Protein AF-A0A919T9I0-F1 (afdb_monomer)

Organism: NCBI:txid571911

Foldseek 3Di:
DPCVVVLVVCVVPDDCVLQVVLCVVVVNDSSSSSVVVVVVVVVVVVCPVVVVVVCVVVVVVVLVVQLVVCCVPPVGSPCQCVSVVPDDPVSVVVSVVVVVVVVVVVVVVVVVVVPDPPDDDD

Mean predicted aligned error: 9.65 Å

Structure (mmCIF, N/CA/C/O backbone):
data_AF-A0A919T9I0-F1
#
_entry.id   AF-A0A919T9I0-F1
#
loop_
_atom_site.group_PDB
_atom_site.id
_atom_site.type_symbol
_atom_site.label_atom_id
_atom_site.label_alt_id
_atom_site.label_comp_id
_atom_site.label_asym_id
_atom_site.label_entity_id
_atom_site.label_seq_id
_atom_site.pdbx_PDB_ins_code
_atom_site.Cartn_x
_atom_site.Cartn_y
_atom_site.Cartn_z
_atom_site.occupancy
_atom_site.B_iso_or_equiv
_atom_site.auth_seq_id
_atom_site.auth_comp_id
_atom_site.auth_asym_id
_atom_site.auth_atom_id
_atom_site.pdbx_PDB_model_num
ATOM 1 N N . MET A 1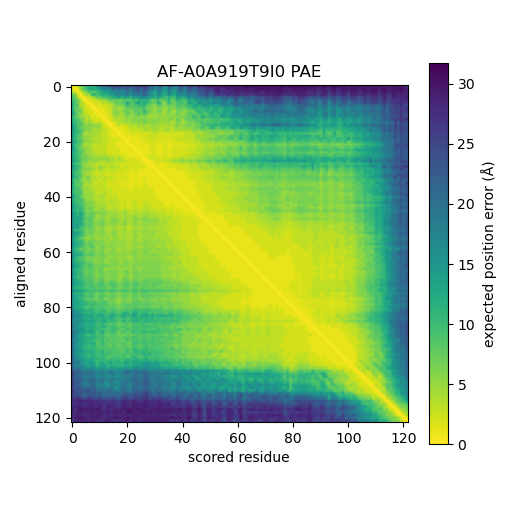 1 ? -24.973 -11.397 24.074 1.00 41.53 1 MET A N 1
ATOM 2 C CA . MET A 1 1 ? -24.396 -10.585 25.172 1.00 41.53 1 MET A CA 1
ATOM 3 C C . MET A 1 1 ? -23.167 -11.272 25.781 1.00 41.53 1 MET A C 1
ATOM 5 O O . MET A 1 1 ? -23.200 -11.690 26.931 1.00 41.53 1 MET A O 1
ATOM 9 N N . SER A 1 2 ? -22.064 -11.390 25.034 1.00 47.34 2 SER A N 1
ATOM 10 C CA . SER A 1 2 ? -20.783 -11.892 25.568 1.00 47.34 2 SER A CA 1
ATOM 11 C C . SER A 1 2 ? -19.622 -11.276 24.775 1.00 47.34 2 SER A C 1
ATOM 13 O O . SER A 1 2 ? -19.060 -11.917 23.899 1.00 47.34 2 SER A O 1
ATOM 15 N N . GLY A 1 3 ? -19.332 -9.993 25.017 1.00 54.00 3 GLY A N 1
ATOM 16 C CA . GLY A 1 3 ? -18.227 -9.255 24.371 1.00 54.00 3 GLY A CA 1
ATOM 17 C C . GLY A 1 3 ? -17.413 -8.361 25.320 1.00 54.00 3 GLY A C 1
ATOM 18 O O . GLY A 1 3 ? -16.356 -7.860 24.946 1.00 54.00 3 GLY A O 1
ATOM 19 N N . LEU A 1 4 ? -17.865 -8.199 26.569 1.00 56.25 4 LEU A N 1
ATOM 20 C CA . LEU A 1 4 ? -17.278 -7.274 27.545 1.00 56.25 4 LEU A CA 1
ATOM 21 C C . LEU A 1 4 ? -15.799 -7.561 27.895 1.00 56.25 4 LEU A C 1
ATOM 23 O O . LEU A 1 4 ? -15.033 -6.602 27.950 1.00 56.25 4 LEU A O 1
ATOM 27 N N . PRO A 1 5 ? -15.337 -8.821 28.069 1.00 62.47 5 PRO A N 1
ATOM 28 C CA . PRO A 1 5 ? -13.935 -9.081 28.419 1.00 62.47 5 PRO A CA 1
ATOM 29 C C . PRO A 1 5 ? -12.960 -8.694 27.299 1.00 62.47 5 PRO A C 1
ATOM 31 O O . PRO A 1 5 ? -11.888 -8.152 27.555 1.00 62.47 5 PRO A O 1
ATOM 34 N N . THR A 1 6 ? -13.342 -8.944 26.044 1.00 68.38 6 THR A N 1
ATOM 35 C CA . THR A 1 6 ? -12.529 -8.602 24.870 1.00 68.38 6 THR A CA 1
ATOM 36 C C . THR A 1 6 ? -12.492 -7.096 24.649 1.00 68.38 6 THR A C 1
ATOM 38 O O . THR A 1 6 ? -11.439 -6.562 24.310 1.00 68.38 6 THR A O 1
ATOM 41 N N . ALA A 1 7 ? -13.607 -6.400 24.884 1.00 67.94 7 ALA A N 1
ATOM 42 C CA . ALA A 1 7 ? -13.673 -4.959 24.689 1.00 67.94 7 ALA A CA 1
ATOM 43 C C . ALA A 1 7 ? -12.781 -4.186 25.675 1.00 67.94 7 ALA A C 1
ATOM 45 O O . ALA A 1 7 ? -12.028 -3.303 25.267 1.00 67.94 7 ALA A O 1
ATOM 46 N N . VAL A 1 8 ? -12.804 -4.575 26.955 1.00 72.06 8 VAL A N 1
ATOM 47 C CA . VAL A 1 8 ? -11.930 -3.999 27.990 1.00 72.06 8 VAL A CA 1
ATOM 48 C C . VAL A 1 8 ? -10.455 -4.248 27.662 1.00 72.06 8 VAL A C 1
ATOM 50 O O . VAL A 1 8 ? -9.654 -3.318 27.711 1.00 72.06 8 VAL A O 1
ATOM 53 N N . LEU A 1 9 ? -10.107 -5.469 27.238 1.00 79.12 9 LEU A N 1
ATOM 54 C CA . LEU A 1 9 ? -8.739 -5.814 26.849 1.00 79.12 9 LEU A CA 1
ATOM 55 C C . LEU A 1 9 ? -8.251 -5.007 25.636 1.00 79.12 9 LEU A C 1
ATOM 57 O O . LEU A 1 9 ? -7.108 -4.552 25.620 1.00 79.12 9 LEU A O 1
ATOM 61 N N . LEU A 1 10 ? -9.093 -4.839 24.611 1.00 77.06 10 LEU A N 1
ATOM 62 C CA . LEU A 1 10 ? -8.747 -4.048 23.429 1.00 77.06 10 LEU A CA 1
ATOM 63 C C . LEU A 1 10 ? -8.439 -2.605 23.812 1.00 77.06 10 LEU A C 1
ATOM 65 O O . LEU A 1 10 ? -7.474 -2.035 23.326 1.00 77.06 10 LEU A O 1
ATOM 69 N N . GLU A 1 11 ? -9.199 -2.024 24.724 1.00 78.50 11 GLU A N 1
ATOM 70 C CA . GLU A 1 11 ? -8.954 -0.656 25.156 1.00 78.50 11 GLU A CA 1
ATOM 71 C C . GLU A 1 11 ? -7.691 -0.474 25.992 1.00 78.50 11 GLU A C 1
ATOM 73 O O . GLU A 1 11 ? -7.010 0.535 25.850 1.00 78.50 11 GLU A O 1
ATOM 78 N N . GLU A 1 12 ? -7.358 -1.445 26.840 1.00 82.62 12 GLU A N 1
ATOM 79 C CA . GLU A 1 12 ? -6.117 -1.421 27.621 1.00 82.62 12 GLU A CA 1
ATOM 80 C C . GLU A 1 12 ? -4.868 -1.609 26.751 1.00 82.62 12 GLU A C 1
ATOM 82 O O . GLU A 1 12 ? -3.768 -1.211 27.139 1.00 82.62 12 GLU A O 1
ATOM 87 N N . ARG A 1 13 ? -5.009 -2.262 25.591 1.00 85.44 13 ARG A N 1
ATOM 88 C CA . ARG A 1 13 ? -3.884 -2.623 24.713 1.00 85.44 13 ARG A CA 1
ATOM 89 C C . ARG A 1 13 ? -3.763 -1.751 23.471 1.00 85.44 13 ARG A C 1
ATOM 91 O O . ARG A 1 13 ? -2.684 -1.704 22.881 1.00 85.44 13 ARG A O 1
ATOM 98 N N . LEU A 1 14 ? -4.831 -1.075 23.060 1.00 83.81 14 LEU A N 1
ATOM 99 C CA . LEU A 1 14 ? -4.801 -0.108 21.971 1.00 83.81 14 LEU A CA 1
ATOM 100 C C . LEU A 1 14 ? -4.361 1.257 22.491 1.00 83.81 14 LEU A C 1
ATOM 102 O O . LEU A 1 14 ? -4.712 1.672 23.592 1.00 83.81 14 LEU A O 1
ATOM 106 N N . SER A 1 15 ? -3.597 1.977 21.672 1.00 84.69 15 SER A N 1
ATOM 107 C CA . SER A 1 15 ? -3.170 3.320 22.045 1.00 84.69 15 SER A CA 1
ATOM 108 C C . SER A 1 15 ? -4.377 4.275 22.113 1.00 84.69 15 SER A C 1
ATOM 110 O O . SER A 1 15 ? -5.318 4.131 21.317 1.00 84.69 15 SER A O 1
ATOM 112 N N . PRO A 1 16 ? -4.374 5.273 23.016 1.00 81.88 16 PRO A N 1
ATOM 113 C CA . PRO A 1 16 ? -5.446 6.264 23.102 1.00 81.88 16 PRO A CA 1
ATOM 114 C C . PRO A 1 16 ? -5.707 6.973 21.768 1.00 81.88 16 PRO A C 1
ATOM 116 O O . PRO A 1 16 ? -6.857 7.220 21.403 1.00 81.88 16 PRO A O 1
ATOM 119 N N . GLU A 1 17 ? -4.652 7.231 20.992 1.00 88.06 17 GLU A N 1
ATOM 120 C CA . GLU A 1 17 ? -4.728 7.885 19.684 1.00 88.06 17 GLU A CA 1
ATOM 121 C C . GLU A 1 17 ? -5.533 7.034 18.700 1.00 88.06 17 GLU A C 1
ATOM 123 O O . GLU A 1 17 ? -6.333 7.572 17.934 1.00 88.06 17 GLU A O 1
ATOM 128 N N . ARG A 1 18 ? -5.391 5.701 18.766 1.00 89.38 18 ARG A N 1
ATOM 129 C CA . ARG A 1 18 ? -6.124 4.767 17.904 1.00 89.38 18 ARG A CA 1
ATOM 130 C C . ARG A 1 18 ? -7.629 4.811 18.160 1.00 89.38 18 ARG A C 1
ATOM 132 O O . ARG A 1 18 ? -8.392 4.690 17.206 1.00 89.38 18 ARG A O 1
ATOM 139 N N . LEU A 1 19 ? -8.046 4.973 19.417 1.00 90.00 19 LEU A N 1
ATOM 140 C CA . LEU A 1 19 ? -9.460 4.992 19.812 1.00 90.00 19 LEU A CA 1
ATOM 141 C C . LEU A 1 19 ? -10.080 6.391 19.823 1.00 90.00 19 LEU A C 1
ATOM 143 O O . LEU A 1 19 ? -11.304 6.500 19.843 1.00 90.00 19 LEU A O 1
ATOM 147 N N . SER A 1 20 ? -9.272 7.453 19.782 1.00 90.94 20 SER A N 1
ATOM 148 C CA . SER A 1 20 ? -9.740 8.841 19.889 1.00 90.94 20 SER A CA 1
ATOM 149 C C . SER A 1 20 ? -10.839 9.192 18.874 1.00 90.94 20 SER A C 1
ATOM 151 O O . SER A 1 20 ? -11.893 9.694 19.263 1.00 90.94 20 SER A O 1
ATOM 153 N N . GLY A 1 21 ? -10.647 8.839 17.598 1.00 93.69 21 GLY A N 1
ATOM 154 C CA . GLY A 1 21 ? -11.637 9.066 16.541 1.00 93.69 21 GLY A CA 1
ATOM 155 C C . GLY A 1 21 ? -12.935 8.281 16.747 1.00 93.69 21 GLY A C 1
ATOM 156 O O . GLY A 1 21 ? -14.019 8.821 16.547 1.00 93.69 21 GLY A O 1
ATOM 157 N N . TYR A 1 22 ? -12.839 7.034 17.218 1.00 93.94 22 TYR A N 1
ATOM 158 C CA . TYR A 1 22 ? -14.011 6.198 17.492 1.00 93.94 22 TYR A CA 1
ATOM 159 C C . TYR A 1 22 ? -14.799 6.700 18.703 1.00 93.94 22 TYR A C 1
ATOM 161 O O . TYR A 1 22 ? -16.021 6.761 18.641 1.00 93.94 22 TYR A O 1
ATOM 169 N N . ARG A 1 23 ? -14.117 7.134 19.774 1.00 92.94 23 ARG A N 1
ATOM 170 C CA . ARG A 1 23 ? -14.757 7.752 20.948 1.00 92.94 23 ARG A CA 1
ATOM 171 C C . ARG A 1 23 ? -15.496 9.030 20.588 1.00 92.94 23 ARG A C 1
ATOM 173 O O . ARG A 1 23 ? -16.626 9.212 21.026 1.00 92.94 23 ARG A O 1
ATOM 180 N N . ALA A 1 24 ? -14.876 9.902 19.794 1.00 95.38 24 ALA A N 1
ATOM 181 C CA . ALA A 1 24 ? -15.515 11.134 19.346 1.00 95.38 24 ALA A CA 1
ATOM 182 C C . ALA A 1 24 ? -16.784 10.845 18.525 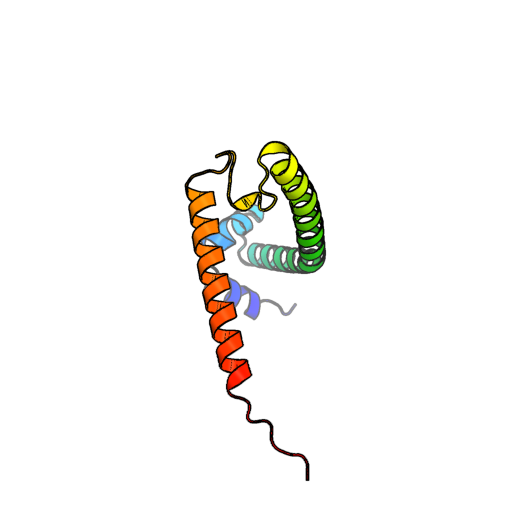1.00 95.38 24 ALA A C 1
ATOM 184 O O . ALA A 1 24 ? -17.805 11.496 18.733 1.00 95.38 24 ALA A O 1
ATOM 185 N N . ALA A 1 25 ? -16.746 9.828 17.657 1.00 95.44 25 ALA A N 1
ATOM 186 C CA . ALA A 1 25 ? -17.872 9.445 16.805 1.00 95.44 25 ALA A CA 1
ATOM 187 C C . ALA A 1 25 ? -19.102 8.926 17.575 1.00 95.44 25 ALA A C 1
ATOM 189 O O . ALA A 1 25 ? -20.216 9.029 17.070 1.00 95.44 25 ALA A O 1
ATOM 190 N N . VAL A 1 26 ? -18.917 8.391 18.786 1.00 95.81 26 VAL A N 1
ATOM 191 C CA . VAL A 1 26 ? -19.997 7.817 19.617 1.00 95.81 26 VAL A CA 1
ATOM 192 C C . VAL A 1 26 ? -20.287 8.631 20.885 1.00 95.81 26 VAL A C 1
ATOM 194 O O . VAL A 1 26 ? -20.916 8.134 21.814 1.00 95.81 26 VAL A O 1
ATOM 197 N N . GLY A 1 27 ? -19.813 9.878 20.963 1.00 92.88 27 GLY A N 1
ATOM 198 C CA . GLY A 1 27 ? -20.090 10.760 22.104 1.00 92.88 27 GLY A CA 1
ATOM 199 C C . GLY A 1 27 ? -19.373 10.368 23.402 1.00 92.88 27 GLY A C 1
ATOM 200 O O . GLY A 1 27 ? -19.859 10.658 24.490 1.00 92.88 27 GLY A O 1
ATOM 201 N N . GLY A 1 28 ? -18.218 9.708 23.302 1.00 89.19 28 GLY A N 1
ATOM 202 C CA . GLY A 1 28 ? -17.388 9.328 24.447 1.00 89.19 28 GLY A CA 1
ATOM 203 C C . GLY A 1 28 ? -17.751 7.990 25.090 1.00 89.19 28 GLY A C 1
ATOM 204 O O . GLY A 1 28 ? -17.029 7.557 25.991 1.00 89.19 28 GLY A O 1
ATOM 205 N N . ASP A 1 29 ? -18.799 7.306 24.615 1.00 90.19 29 ASP A N 1
ATOM 206 C CA . ASP A 1 29 ? -19.139 5.963 25.087 1.00 90.19 29 ASP A CA 1
ATOM 207 C C . ASP A 1 29 ? -18.001 4.980 24.772 1.00 90.19 29 ASP A C 1
ATOM 209 O O . ASP A 1 29 ? -17.644 4.704 23.624 1.00 90.19 29 ASP A O 1
ATOM 213 N N . ARG A 1 30 ? -17.418 4.458 25.849 1.00 86.56 30 ARG A N 1
ATOM 214 C CA . ARG A 1 30 ? -16.286 3.539 25.838 1.00 86.56 30 ARG A CA 1
ATOM 215 C C . ARG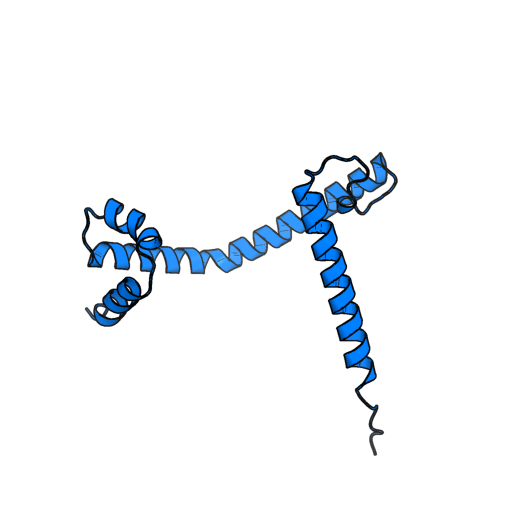 A 1 30 ? -16.606 2.234 25.102 1.00 86.56 30 ARG A C 1
ATOM 217 O O . ARG A 1 30 ? -15.813 1.788 24.276 1.00 86.56 30 ARG A O 1
ATOM 224 N N . THR A 1 31 ? -17.760 1.638 25.384 1.00 86.75 31 THR A N 1
ATOM 225 C CA . THR A 1 31 ? -18.155 0.339 24.824 1.00 86.75 31 THR A CA 1
ATOM 226 C C . THR A 1 31 ? -18.510 0.492 23.353 1.00 86.75 31 THR A C 1
ATOM 228 O O . THR A 1 31 ? -17.989 -0.247 22.518 1.00 86.75 31 THR A O 1
ATOM 231 N N . ALA A 1 32 ? -19.305 1.512 23.020 1.00 90.19 32 ALA A N 1
ATOM 232 C CA . ALA A 1 32 ? -19.695 1.781 21.639 1.00 90.19 32 ALA A CA 1
ATOM 233 C C . ALA A 1 32 ? -18.481 2.097 20.745 1.00 90.19 32 ALA A C 1
ATOM 235 O O . ALA A 1 32 ? -18.440 1.695 19.583 1.00 90.19 32 ALA A O 1
ATOM 236 N N . ALA A 1 33 ? -17.451 2.763 21.283 1.00 91.19 33 ALA A N 1
ATOM 237 C CA . ALA A 1 33 ? -16.231 3.067 20.534 1.00 91.19 33 ALA A CA 1
ATOM 238 C C . ALA A 1 33 ? -15.451 1.796 20.169 1.00 91.19 33 ALA A C 1
ATOM 240 O O . ALA A 1 33 ? -14.916 1.690 19.064 1.00 91.19 33 ALA A O 1
ATOM 241 N N . ILE A 1 34 ? -15.397 0.826 21.085 1.00 90.25 34 ILE A N 1
ATOM 242 C CA . ILE A 1 34 ? -14.739 -0.460 20.844 1.00 90.25 34 ILE A CA 1
ATOM 243 C C . ILE A 1 34 ? -15.536 -1.310 19.854 1.00 90.25 34 ILE A C 1
ATOM 245 O O . ILE A 1 34 ? -14.943 -1.914 18.962 1.00 90.25 34 ILE A O 1
ATOM 249 N N . GLU A 1 35 ? -16.864 -1.333 19.964 1.00 90.56 35 GLU A N 1
ATOM 250 C CA . GLU A 1 35 ? -17.723 -2.032 19.003 1.00 90.56 35 GLU A CA 1
ATOM 251 C C . GLU A 1 35 ? -17.574 -1.452 17.592 1.00 90.56 35 GLU A C 1
ATOM 253 O O . GLU A 1 35 ? -17.420 -2.201 16.625 1.00 90.56 35 GLU A O 1
ATOM 258 N N . LEU A 1 36 ? -17.526 -0.122 17.470 1.00 93.19 36 LEU A N 1
ATOM 259 C CA . LEU A 1 36 ? -17.290 0.554 16.196 1.00 93.19 36 LEU A CA 1
ATOM 260 C C . LEU A 1 36 ? -15.894 0.245 15.632 1.00 93.19 36 LEU A C 1
ATOM 262 O O . LEU A 1 36 ? -15.747 0.018 14.428 1.00 93.19 36 LEU A O 1
ATOM 266 N N . TYR A 1 37 ? -14.875 0.198 16.493 1.00 92.31 37 TYR A N 1
ATOM 267 C CA . TYR A 1 37 ? -13.526 -0.208 16.107 1.00 92.31 37 TYR A CA 1
ATOM 268 C C . TYR A 1 37 ? -13.483 -1.659 15.597 1.00 92.31 37 TYR A C 1
ATOM 270 O O . TYR A 1 37 ? -12.922 -1.906 14.527 1.00 92.31 37 TYR A O 1
ATOM 278 N N . ASP A 1 38 ? -14.083 -2.611 16.322 1.00 90.19 38 ASP A N 1
ATOM 279 C CA . ASP A 1 38 ? -14.122 -4.027 15.926 1.00 90.19 38 ASP A CA 1
ATOM 280 C C . ASP A 1 38 ? -14.875 -4.208 14.604 1.00 90.19 38 ASP A C 1
ATOM 282 O O . ASP A 1 38 ? -14.405 -4.898 13.696 1.00 90.19 38 ASP A O 1
ATOM 286 N N . TRP A 1 39 ? -16.005 -3.516 14.445 1.00 93.81 39 TRP A N 1
ATOM 287 C CA . TRP A 1 39 ? -16.753 -3.511 13.194 1.00 93.81 39 TRP A CA 1
ATOM 288 C C . TRP A 1 39 ? -15.905 -2.996 12.023 1.00 93.81 39 TRP A C 1
ATOM 290 O O . TRP A 1 39 ? -15.818 -3.660 10.986 1.00 93.81 39 TRP A O 1
ATOM 300 N N . ASN A 1 40 ? -15.203 -1.870 12.200 1.00 94.00 40 ASN A N 1
ATOM 301 C CA . ASN A 1 40 ? -14.310 -1.335 11.174 1.00 94.00 40 ASN A CA 1
ATOM 302 C C . ASN A 1 40 ? -13.156 -2.300 10.846 1.00 94.00 40 ASN A C 1
ATOM 304 O O . ASN A 1 40 ? -12.791 -2.460 9.678 1.00 94.00 40 ASN A O 1
ATOM 308 N N . ALA A 1 41 ? -12.594 -2.977 11.851 1.00 91.38 41 ALA A N 1
ATOM 309 C CA . ALA A 1 41 ? -11.537 -3.964 11.652 1.00 91.38 41 ALA A CA 1
ATOM 310 C C . ALA A 1 41 ? -12.028 -5.170 10.831 1.00 91.38 41 ALA A C 1
ATOM 312 O O . ALA A 1 41 ? -11.353 -5.582 9.886 1.00 91.38 41 ALA A O 1
ATOM 313 N N . ARG A 1 42 ? -13.223 -5.698 11.123 1.00 93.12 42 ARG A N 1
ATOM 314 C CA . ARG A 1 42 ? -13.841 -6.801 10.359 1.00 93.12 42 ARG A CA 1
ATOM 315 C C . ARG A 1 42 ? -14.152 -6.405 8.919 1.00 93.12 42 ARG A C 1
ATOM 317 O O . ARG A 1 42 ? -13.888 -7.174 7.990 1.00 93.12 42 ARG A O 1
ATOM 324 N N . LEU A 1 43 ? -14.673 -5.196 8.723 1.00 94.06 43 LEU A N 1
ATOM 325 C CA . LEU A 1 43 ? -14.918 -4.654 7.391 1.00 94.06 43 LEU A CA 1
ATOM 326 C C . LEU A 1 43 ? -13.606 -4.535 6.603 1.00 94.06 43 LEU A C 1
ATOM 328 O O . LEU A 1 43 ? -13.506 -5.028 5.481 1.00 94.06 43 LEU A O 1
ATOM 332 N N . SER A 1 44 ? -12.569 -3.969 7.224 1.00 94.38 44 SER A N 1
ATOM 333 C CA . SER A 1 44 ? -11.234 -3.836 6.627 1.00 94.38 44 SER A CA 1
ATOM 334 C C . SER A 1 44 ? -10.627 -5.194 6.262 1.00 94.38 44 SER A C 1
ATOM 336 O O . SER A 1 44 ? -10.074 -5.353 5.174 1.00 94.38 44 SER A O 1
ATOM 338 N N . ALA A 1 45 ? -10.776 -6.198 7.132 1.00 95.25 45 ALA A N 1
ATOM 339 C CA . ALA A 1 45 ? -10.309 -7.558 6.872 1.00 95.25 45 ALA A CA 1
ATOM 340 C C . ALA A 1 45 ? -10.990 -8.178 5.642 1.00 95.25 45 ALA A C 1
ATOM 342 O O . ALA A 1 45 ? -10.335 -8.857 4.852 1.00 95.25 45 ALA A O 1
ATOM 343 N N . THR A 1 46 ? -12.278 -7.891 5.437 1.00 95.88 46 THR A N 1
ATOM 344 C CA . THR A 1 46 ? -13.034 -8.367 4.267 1.00 95.88 46 THR A CA 1
ATOM 345 C C . THR A 1 46 ? -12.476 -7.790 2.963 1.00 95.88 46 THR A C 1
ATOM 347 O O . THR A 1 46 ? -12.370 -8.496 1.962 1.00 95.88 46 THR A O 1
ATOM 350 N N . PHE A 1 47 ? -12.046 -6.525 2.972 1.00 95.94 47 PHE A N 1
ATOM 351 C CA . PHE A 1 47 ? -11.453 -5.880 1.797 1.00 95.94 47 PHE A CA 1
ATOM 352 C C . PHE A 1 47 ? -9.996 -6.261 1.532 1.00 95.94 47 PHE A C 1
ATOM 354 O O . PHE A 1 47 ? -9.502 -6.002 0.434 1.00 95.94 47 PHE A O 1
ATOM 361 N N . TRP A 1 48 ? -9.301 -6.884 2.487 1.00 94.94 48 TRP A N 1
ATOM 362 C CA . TRP A 1 48 ? -7.858 -7.112 2.396 1.00 94.94 48 TRP A CA 1
ATOM 363 C C . TRP A 1 48 ? -7.449 -7.905 1.148 1.00 94.94 48 TRP A C 1
ATOM 365 O O . TRP A 1 48 ? -6.516 -7.522 0.443 1.00 94.94 48 TRP A O 1
ATOM 375 N N . SER A 1 49 ? -8.183 -8.974 0.822 1.00 95.56 49 SER A N 1
ATOM 376 C CA . SER A 1 49 ? -7.909 -9.775 -0.380 1.00 95.56 49 SER A CA 1
ATOM 377 C C . SER A 1 49 ? -8.153 -8.982 -1.666 1.00 95.56 49 SER A C 1
ATOM 379 O O . SER A 1 49 ? -7.310 -8.991 -2.563 1.00 95.56 49 SER A O 1
ATOM 381 N N . THR A 1 50 ? -9.268 -8.254 -1.745 1.00 97.06 50 THR A N 1
ATOM 382 C CA . THR A 1 50 ? -9.602 -7.431 -2.914 1.00 97.06 50 THR A CA 1
ATOM 383 C C . THR A 1 50 ? -8.558 -6.343 -3.140 1.00 97.06 50 THR A C 1
ATOM 385 O O . THR A 1 50 ? -8.083 -6.179 -4.262 1.00 97.06 50 THR A O 1
ATOM 388 N N . LEU A 1 51 ? -8.145 -5.642 -2.080 1.00 96.81 51 LEU A N 1
ATOM 389 C CA . LEU A 1 51 ? -7.087 -4.635 -2.151 1.00 96.81 51 LEU A CA 1
ATOM 390 C C . LEU A 1 51 ? -5.756 -5.243 -2.599 1.00 96.81 51 LEU A C 1
ATOM 392 O O . LEU A 1 51 ? -5.101 -4.665 -3.461 1.00 96.81 51 LEU A O 1
ATOM 396 N N . GLY A 1 52 ? -5.399 -6.431 -2.103 1.00 96.81 52 GLY A N 1
ATOM 397 C CA . GLY A 1 52 ? -4.202 -7.146 -2.552 1.00 96.81 52 GLY A CA 1
ATOM 398 C C . GLY A 1 52 ? -4.229 -7.478 -4.049 1.00 96.81 52 GLY A C 1
ATOM 399 O O . GLY A 1 52 ? -3.233 -7.294 -4.748 1.00 96.81 52 GLY A O 1
ATOM 400 N N . HIS A 1 53 ? -5.377 -7.907 -4.584 1.00 97.75 53 HIS A N 1
ATOM 401 C CA . HIS A 1 53 ? -5.519 -8.132 -6.025 1.00 97.75 53 HIS A CA 1
ATOM 402 C C . HIS A 1 53 ? -5.397 -6.831 -6.825 1.00 97.75 53 HIS A C 1
ATOM 404 O O . HIS A 1 53 ? -4.667 -6.788 -7.817 1.00 97.75 53 HIS A O 1
ATOM 410 N N . VAL A 1 54 ? -6.073 -5.765 -6.388 1.00 98.31 54 VAL A N 1
ATOM 411 C CA . VAL A 1 54 ? -6.012 -4.450 -7.045 1.00 98.31 54 VAL A CA 1
ATOM 412 C C . VAL A 1 54 ? -4.584 -3.908 -7.048 1.00 98.31 54 VAL A C 1
ATOM 414 O O . VAL A 1 54 ? -4.121 -3.445 -8.088 1.00 98.31 54 VAL A O 1
ATOM 417 N N . GLU A 1 55 ? -3.860 -4.022 -5.933 1.00 98.00 55 GLU A N 1
ATOM 418 C CA . GLU A 1 55 ? -2.455 -3.621 -5.833 1.00 98.00 55 GLU A CA 1
ATOM 419 C C . GLU A 1 55 ? -1.604 -4.319 -6.901 1.00 98.00 55 GLU A C 1
ATOM 421 O O . GLU A 1 55 ? -0.905 -3.653 -7.665 1.00 98.00 55 GLU A O 1
ATOM 426 N N . ILE A 1 56 ? -1.688 -5.652 -6.996 1.00 97.94 56 ILE A N 1
ATOM 427 C CA . ILE A 1 56 ? -0.909 -6.439 -7.962 1.00 97.94 56 ILE A CA 1
ATOM 428 C C . ILE A 1 56 ? -1.251 -6.028 -9.397 1.00 97.94 56 ILE A C 1
ATOM 430 O O . ILE A 1 56 ? -0.348 -5.828 -10.213 1.00 97.94 56 ILE A O 1
ATOM 434 N N . LEU A 1 57 ? -2.541 -5.879 -9.709 1.00 98.31 57 LEU A N 1
ATOM 435 C CA . LEU A 1 57 ? -3.006 -5.504 -11.044 1.00 98.31 57 LEU A CA 1
ATOM 436 C C . LEU A 1 57 ? -2.502 -4.115 -11.445 1.00 98.31 57 LEU A C 1
ATOM 438 O O . LEU A 1 57 ? -1.880 -3.968 -12.500 1.00 98.31 57 LEU A O 1
ATOM 442 N N . VAL A 1 58 ? -2.719 -3.111 -10.592 1.00 98.50 58 VAL A N 1
ATOM 443 C CA . VAL A 1 58 ? -2.307 -1.727 -10.854 1.00 98.50 58 VAL A CA 1
ATOM 444 C C . VAL A 1 58 ? -0.789 -1.631 -10.944 1.00 98.50 58 VAL A C 1
ATOM 446 O O . VAL A 1 58 ? -0.270 -1.051 -11.898 1.00 98.50 58 VAL A O 1
ATOM 449 N N . ARG A 1 59 ? -0.057 -2.258 -10.017 1.00 97.06 59 ARG A N 1
ATOM 450 C CA . ARG A 1 59 ? 1.409 -2.280 -10.031 1.00 97.06 59 ARG A CA 1
ATOM 451 C C . ARG A 1 59 ? 1.953 -2.899 -11.315 1.00 97.06 59 ARG A C 1
ATOM 453 O O . ARG A 1 59 ? 2.886 -2.350 -11.900 1.00 97.06 59 ARG A O 1
ATOM 460 N N . ASN A 1 60 ? 1.390 -4.021 -11.762 1.00 98.19 60 ASN A N 1
ATOM 461 C CA . ASN A 1 60 ? 1.834 -4.691 -12.984 1.00 98.19 60 ASN A CA 1
ATOM 462 C C . ASN A 1 60 ? 1.524 -3.854 -14.230 1.00 98.19 60 ASN A C 1
ATOM 464 O O . ASN A 1 60 ? 2.398 -3.693 -15.083 1.00 98.19 60 ASN A O 1
ATOM 468 N N . ALA A 1 61 ? 0.327 -3.269 -14.309 1.00 98.50 61 ALA A N 1
ATOM 469 C CA . ALA A 1 61 ? -0.052 -2.383 -15.406 1.00 98.50 61 ALA A CA 1
ATOM 470 C C . ALA A 1 61 ? 0.861 -1.146 -15.473 1.00 98.50 61 ALA A C 1
ATOM 472 O O . ALA A 1 61 ? 1.395 -0.823 -16.536 1.00 98.50 61 ALA A O 1
ATOM 473 N N . MET A 1 62 ? 1.114 -0.496 -14.332 1.00 98.00 62 MET A N 1
ATOM 474 C CA . MET A 1 62 ? 2.052 0.626 -14.237 1.00 98.00 62 MET A CA 1
ATOM 475 C C . MET A 1 62 ? 3.465 0.211 -14.647 1.00 98.00 62 MET A C 1
ATOM 477 O O . MET A 1 62 ? 4.090 0.897 -15.452 1.00 98.00 62 MET A O 1
ATOM 481 N N . HIS A 1 63 ? 3.962 -0.928 -14.151 1.00 97.56 63 HIS A N 1
ATOM 482 C CA . HIS A 1 63 ? 5.294 -1.421 -14.493 1.00 97.56 63 HIS A CA 1
ATOM 483 C C . HIS A 1 63 ? 5.463 -1.616 -16.003 1.00 97.56 63 HIS A C 1
ATOM 485 O O . HIS A 1 63 ? 6.453 -1.148 -16.559 1.00 97.56 63 HIS A O 1
ATOM 491 N N . GLN A 1 64 ? 4.494 -2.247 -16.673 1.00 98.38 64 GLN A N 1
ATOM 492 C CA . GLN A 1 64 ? 4.532 -2.464 -18.123 1.00 98.38 64 GLN A CA 1
ATOM 493 C C . GLN A 1 64 ? 4.577 -1.145 -18.903 1.00 98.38 64 GLN A C 1
ATOM 495 O O . GLN A 1 64 ? 5.398 -0.981 -19.811 1.00 98.38 64 GLN A O 1
ATOM 500 N N . ARG A 1 65 ? 3.714 -0.188 -18.537 1.00 98.44 65 ARG A N 1
ATOM 501 C CA . ARG A 1 65 ? 3.637 1.116 -19.211 1.00 98.44 65 ARG A CA 1
ATOM 502 C C . ARG A 1 65 ? 4.905 1.937 -18.999 1.00 98.44 65 ARG A C 1
ATOM 504 O O . ARG A 1 65 ? 5.466 2.434 -19.971 1.00 98.44 65 ARG A O 1
ATOM 511 N N . LEU A 1 66 ? 5.396 2.014 -17.764 1.00 97.56 66 LEU A N 1
ATOM 512 C CA . LEU A 1 66 ? 6.607 2.764 -17.430 1.00 97.56 66 LEU A CA 1
ATOM 513 C C . LEU A 1 66 ? 7.869 2.131 -18.019 1.00 97.56 66 LEU A C 1
ATOM 515 O O . LEU A 1 66 ? 8.743 2.859 -18.475 1.00 97.56 66 LEU A O 1
ATOM 519 N N . ALA A 1 67 ? 7.971 0.800 -18.055 1.00 98.06 67 ALA A N 1
ATOM 520 C CA . ALA A 1 67 ? 9.114 0.126 -18.670 1.00 98.06 67 ALA A CA 1
ATOM 521 C C . ALA A 1 67 ? 9.177 0.378 -20.181 1.00 98.06 67 ALA A C 1
ATOM 523 O O . ALA A 1 67 ? 10.247 0.661 -20.715 1.00 98.06 67 ALA A O 1
ATOM 524 N N . THR A 1 68 ? 8.021 0.333 -20.850 1.00 98.44 68 THR A N 1
ATOM 525 C CA . THR A 1 68 ? 7.913 0.648 -22.281 1.00 98.44 68 THR A CA 1
ATOM 526 C C . THR A 1 68 ? 8.307 2.097 -22.546 1.00 98.44 68 THR A C 1
ATOM 528 O O . THR A 1 68 ? 9.189 2.349 -23.361 1.00 98.44 68 THR A O 1
ATOM 531 N N . TRP A 1 69 ? 7.703 3.038 -21.815 1.00 97.88 69 TRP A N 1
ATOM 532 C CA . TRP A 1 69 ? 8.009 4.462 -21.931 1.00 97.88 69 TRP A CA 1
ATOM 533 C C . TRP A 1 69 ? 9.493 4.748 -21.678 1.00 97.88 69 TRP A C 1
ATOM 535 O O . TRP A 1 69 ? 10.159 5.320 -22.531 1.00 97.88 69 TRP A O 1
ATOM 545 N N . SER A 1 70 ? 10.049 4.278 -20.560 1.00 98.12 70 SER A N 1
ATOM 546 C CA . SER A 1 70 ? 11.448 4.531 -20.202 1.00 98.12 70 SER A CA 1
ATOM 547 C C . SER A 1 70 ? 12.425 3.907 -21.202 1.00 98.12 70 SER A C 1
ATOM 549 O O . SER A 1 70 ? 13.431 4.521 -21.557 1.00 98.12 70 SER A O 1
ATOM 551 N N . GLY A 1 71 ? 12.113 2.710 -21.709 1.00 98.12 71 GLY A N 1
ATOM 552 C CA . GLY A 1 71 ? 12.891 2.070 -22.767 1.00 98.12 71 GLY A CA 1
ATOM 553 C C . GLY A 1 71 ? 12.879 2.873 -24.070 1.00 98.12 71 GLY A C 1
ATOM 554 O O . GLY A 1 71 ? 13.926 3.040 -24.685 1.00 98.12 71 GLY A O 1
ATOM 555 N N . GLN A 1 72 ? 11.724 3.414 -24.463 1.00 98.19 72 GLN A N 1
ATOM 556 C CA . GLN A 1 72 ? 11.581 4.229 -25.674 1.00 98.19 72 GLN A CA 1
ATOM 557 C C . GLN A 1 72 ? 12.210 5.621 -25.535 1.00 98.19 72 GLN A C 1
ATOM 559 O O . GLN A 1 72 ? 12.814 6.113 -26.481 1.00 98.19 72 GLN A O 1
ATOM 564 N N . THR A 1 73 ? 12.073 6.260 -24.373 1.00 97.81 73 THR A N 1
ATOM 565 C CA . THR A 1 73 ? 12.527 7.639 -24.148 1.00 97.81 73 THR A CA 1
ATOM 566 C C . THR A 1 73 ? 14.008 7.721 -23.779 1.00 97.81 73 THR A C 1
ATOM 568 O O . THR A 1 73 ? 14.682 8.655 -24.201 1.00 97.81 73 THR A O 1
ATOM 57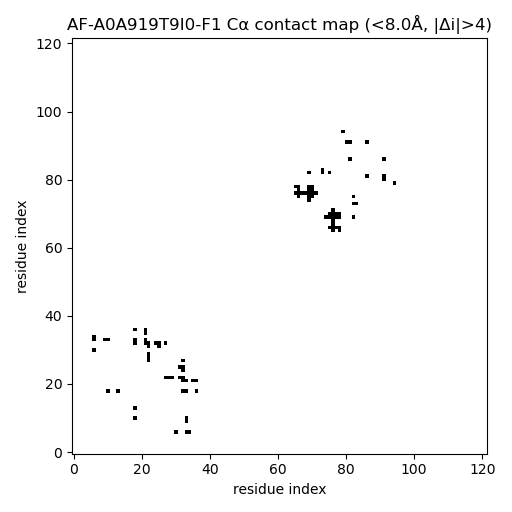1 N N . TYR A 1 74 ? 14.528 6.756 -23.015 1.00 97.44 74 TYR A N 1
ATOM 572 C CA . TYR A 1 74 ? 15.880 6.826 -22.443 1.00 97.44 74 TYR A CA 1
ATOM 573 C C . TYR A 1 74 ? 16.769 5.619 -22.769 1.00 97.44 74 TYR A C 1
ATOM 575 O O . TYR A 1 74 ? 17.909 5.569 -22.313 1.00 97.44 74 TYR A O 1
ATOM 583 N N . GLY A 1 75 ? 16.273 4.615 -23.501 1.00 97.44 75 GLY A N 1
ATOM 584 C CA . GLY A 1 75 ? 17.031 3.387 -23.781 1.00 97.44 75 GLY A CA 1
ATOM 585 C C . GLY A 1 75 ? 17.244 2.482 -22.559 1.00 97.44 75 GLY A C 1
ATOM 586 O O . GLY A 1 75 ? 17.991 1.510 -22.631 1.00 97.44 75 GLY A O 1
ATOM 587 N N . GLU A 1 76 ? 16.583 2.771 -21.435 1.00 97.06 76 GLU A N 1
ATOM 588 C CA . GLU A 1 76 ? 16.680 2.010 -20.189 1.00 97.06 76 GLU A CA 1
ATOM 589 C C . GLU A 1 76 ? 15.271 1.588 -19.741 1.00 97.06 76 GLU A C 1
ATOM 591 O O . GLU A 1 76 ? 14.520 2.414 -19.219 1.00 97.06 76 GLU A O 1
ATOM 596 N N . PRO A 1 77 ? 14.868 0.317 -19.919 1.00 96.50 77 PRO A N 1
ATOM 597 C CA . PRO A 1 77 ? 13.527 -0.144 -19.552 1.00 96.50 77 PRO A CA 1
ATOM 598 C C . PRO A 1 77 ? 13.318 -0.257 -18.036 1.00 96.50 77 PRO A C 1
ATOM 600 O O . PRO A 1 77 ? 12.180 -0.325 -17.565 1.00 96.50 77 PRO A O 1
ATOM 603 N N . ARG A 1 78 ? 14.387 -0.274 -17.230 1.00 95.81 78 ARG A N 1
ATOM 604 C CA . ARG A 1 78 ? 14.286 -0.248 -15.765 1.00 95.81 78 ARG A CA 1
ATOM 605 C C . ARG A 1 78 ? 13.999 1.179 -15.313 1.00 95.81 78 ARG A C 1
ATOM 607 O O . ARG A 1 78 ? 14.858 1.834 -14.733 1.00 95.81 78 ARG A O 1
ATOM 614 N N . TRP A 1 79 ? 12.768 1.631 -15.541 1.00 96.00 79 TRP A N 1
ATOM 615 C CA . TRP A 1 79 ? 12.289 2.988 -15.244 1.00 96.00 79 TRP A CA 1
ATOM 616 C C . TRP A 1 79 ? 12.621 3.469 -13.824 1.00 96.00 79 TRP A C 1
ATOM 618 O O . TRP A 1 79 ? 12.884 4.643 -13.601 1.00 96.00 79 TRP A O 1
ATOM 628 N N . TYR A 1 80 ? 12.674 2.552 -12.857 1.00 95.19 80 TYR A N 1
ATOM 629 C CA . TYR A 1 80 ? 13.010 2.841 -11.463 1.00 95.19 80 TYR A CA 1
ATOM 630 C C . TYR A 1 80 ? 14.498 3.174 -11.237 1.00 95.19 80 TYR A C 1
ATOM 632 O O . TYR A 1 80 ? 14.875 3.558 -10.136 1.00 95.19 80 TYR A O 1
ATOM 640 N N . LEU A 1 81 ? 15.369 3.025 -12.241 1.00 95.12 81 LEU A N 1
ATOM 641 C CA . LEU A 1 81 ? 16.717 3.608 -12.218 1.00 95.12 81 LEU A CA 1
ATOM 642 C C . LEU A 1 81 ? 16.695 5.126 -12.411 1.00 95.12 81 LEU A C 1
ATOM 644 O O . LEU A 1 81 ? 17.726 5.764 -12.229 1.00 95.12 81 LEU A O 1
ATOM 648 N N . ASP A 1 82 ? 15.519 5.671 -12.724 1.00 95.31 82 ASP A N 1
ATOM 649 C CA . ASP A 1 82 ? 15.252 7.090 -12.880 1.00 95.31 82 ASP A CA 1
ATOM 650 C C . ASP A 1 82 ? 16.177 7.786 -13.894 1.00 95.31 82 ASP A C 1
ATOM 652 O O . ASP A 1 82 ? 16.774 8.817 -13.577 1.00 95.31 82 ASP A O 1
ATOM 656 N N . PRO A 1 83 ? 16.316 7.250 -15.126 1.00 94.50 83 PRO A N 1
ATOM 657 C CA . PRO A 1 83 ? 17.192 7.846 -16.138 1.00 94.50 83 PRO A CA 1
ATOM 658 C C . PRO A 1 83 ? 16.779 9.280 -16.516 1.00 94.50 83 PRO 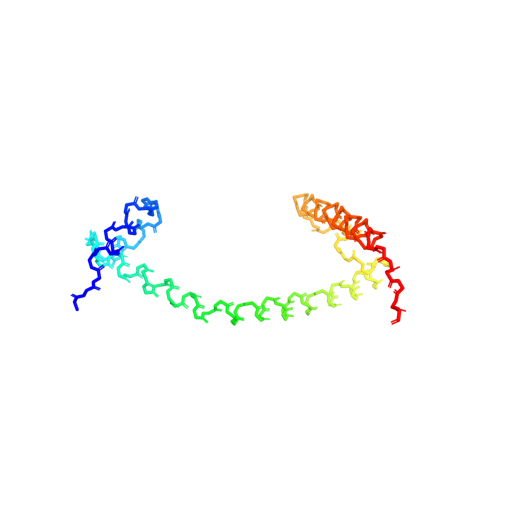A C 1
ATOM 660 O O . PRO A 1 83 ? 17.616 10.063 -16.950 1.00 94.50 83 PRO A O 1
ATOM 663 N N . GLY A 1 84 ? 15.503 9.632 -16.322 1.00 93.06 84 GLY A N 1
ATOM 664 C CA . GLY A 1 84 ? 14.962 10.971 -16.559 1.00 93.06 84 GLY A CA 1
ATOM 665 C C . GLY A 1 84 ? 15.005 11.918 -15.355 1.00 93.06 84 GLY A C 1
ATOM 666 O O . GLY A 1 84 ? 14.506 13.032 -15.470 1.00 93.06 84 GLY A O 1
ATOM 667 N N . ASN A 1 85 ? 15.558 11.501 -14.207 1.00 94.12 85 ASN A N 1
ATOM 668 C CA . ASN A 1 85 ? 15.618 12.301 -12.976 1.00 94.12 85 ASN A CA 1
ATOM 669 C C . ASN A 1 85 ? 14.237 12.834 -12.506 1.00 94.12 85 ASN A C 1
ATOM 671 O O . ASN A 1 85 ? 14.131 13.945 -11.988 1.00 94.12 85 ASN A O 1
ATOM 675 N N . VAL A 1 86 ? 13.181 12.033 -12.674 1.00 93.06 86 VAL A N 1
ATOM 676 C CA . VAL A 1 86 ? 11.772 12.365 -12.389 1.00 93.06 86 VAL A CA 1
ATOM 677 C C . VAL A 1 86 ? 11.396 12.080 -10.930 1.00 93.06 86 VAL A C 1
ATOM 679 O O . VAL A 1 86 ? 10.480 12.694 -10.388 1.00 93.06 86 VAL A O 1
ATOM 682 N N . LEU A 1 87 ? 12.085 11.142 -10.273 1.00 94.69 87 LEU A N 1
ATOM 683 C CA . LEU A 1 87 ? 11.763 10.748 -8.899 1.00 94.69 87 LEU A CA 1
ATOM 684 C C . LEU A 1 87 ? 12.272 11.756 -7.858 1.00 94.69 87 LEU A C 1
ATOM 686 O O . LEU A 1 87 ? 13.231 12.492 -8.074 1.00 94.69 87 LEU A O 1
ATOM 690 N N . THR A 1 88 ? 11.675 11.759 -6.667 1.00 96.75 88 THR A N 1
ATOM 691 C CA . THR A 1 88 ? 12.218 12.547 -5.550 1.00 96.75 88 THR A CA 1
ATOM 692 C C . THR A 1 88 ? 13.506 11.910 -4.997 1.00 96.75 88 THR A C 1
ATOM 694 O O . THR A 1 88 ? 13.718 10.697 -5.157 1.00 96.75 88 THR A O 1
ATOM 697 N N . PRO A 1 89 ? 14.380 12.674 -4.313 1.00 94.75 89 PRO A N 1
ATOM 698 C CA . PRO A 1 89 ? 15.572 12.124 -3.662 1.00 94.75 89 PRO A CA 1
ATOM 699 C C . PRO A 1 89 ? 15.274 10.954 -2.707 1.00 94.75 89 PRO A C 1
ATOM 701 O O . PRO A 1 89 ? 15.995 9.951 -2.711 1.00 94.75 89 PRO A O 1
ATOM 704 N N . GLU A 1 90 ? 14.182 11.040 -1.946 1.00 96.06 90 GLU A N 1
ATOM 705 C CA . GLU A 1 90 ? 13.730 10.016 -0.994 1.00 96.06 90 GLU A CA 1
ATOM 706 C C . GLU A 1 90 ? 13.313 8.733 -1.722 1.00 96.06 90 GLU A C 1
ATOM 708 O O . GLU A 1 90 ? 13.666 7.619 -1.316 1.00 96.06 90 GLU A O 1
ATOM 713 N N . SER A 1 91 ? 12.615 8.882 -2.850 1.00 94.62 91 SER A N 1
ATOM 714 C CA . SER A 1 91 ? 12.189 7.764 -3.694 1.00 94.62 91 SER A CA 1
ATOM 715 C C . SER A 1 91 ? 13.395 7.019 -4.270 1.00 94.62 91 SER A C 1
ATOM 717 O O . SER A 1 91 ? 13.468 5.789 -4.195 1.00 94.62 91 SER A O 1
ATOM 719 N N . ARG A 1 92 ? 14.405 7.751 -4.765 1.00 95.50 92 ARG A N 1
ATOM 720 C CA . ARG A 1 92 ? 15.664 7.149 -5.240 1.00 95.50 92 ARG A CA 1
ATOM 721 C C . ARG A 1 92 ? 16.378 6.384 -4.132 1.00 95.50 92 ARG A C 1
ATOM 723 O O . ARG A 1 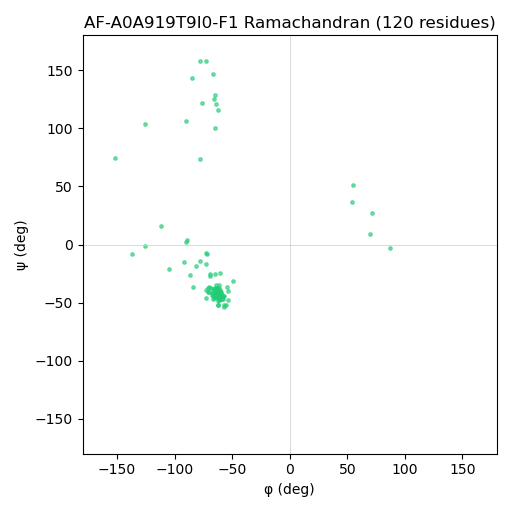92 ? 16.881 5.288 -4.378 1.00 95.50 92 ARG A O 1
ATOM 730 N N . GLN A 1 93 ? 16.422 6.939 -2.920 1.00 94.88 93 GLN A N 1
ATOM 731 C CA . GLN A 1 93 ? 17.046 6.267 -1.781 1.00 94.88 93 GLN A CA 1
ATOM 732 C C . GLN A 1 93 ? 16.323 4.964 -1.431 1.00 94.88 93 GLN A C 1
ATOM 734 O O . GLN A 1 93 ? 16.969 3.929 -1.274 1.00 94.88 93 GLN A O 1
ATOM 739 N N . THR A 1 94 ? 14.993 4.994 -1.401 1.00 95.56 94 THR A N 1
ATOM 740 C CA . THR A 1 94 ? 14.162 3.809 -1.157 1.00 95.56 94 THR A CA 1
ATOM 741 C C . THR A 1 94 ? 14.438 2.714 -2.189 1.00 95.56 94 THR A C 1
ATOM 743 O O . THR A 1 94 ? 14.640 1.551 -1.832 1.00 95.56 94 THR A O 1
ATOM 746 N N . ILE A 1 95 ? 14.538 3.080 -3.471 1.00 94.38 95 ILE A N 1
ATOM 747 C CA . ILE A 1 95 ? 14.856 2.136 -4.552 1.00 94.38 95 ILE A CA 1
ATOM 748 C C . ILE A 1 95 ? 16.264 1.552 -4.391 1.00 94.38 95 ILE A C 1
ATOM 750 O O . ILE A 1 95 ? 16.444 0.345 -4.576 1.00 94.38 95 ILE A O 1
ATOM 754 N N . ARG A 1 96 ? 17.265 2.368 -4.031 1.00 93.62 96 ARG A N 1
ATOM 755 C CA . ARG A 1 96 ? 18.632 1.885 -3.758 1.00 93.62 96 ARG A CA 1
ATOM 756 C C . ARG A 1 96 ? 18.628 0.830 -2.652 1.00 93.62 96 ARG A C 1
ATOM 758 O O . ARG A 1 96 ? 19.052 -0.298 -2.897 1.00 93.62 96 ARG A O 1
ATOM 765 N N . THR A 1 97 ? 18.043 1.148 -1.498 1.00 94.62 97 THR A N 1
ATOM 766 C CA . THR A 1 97 ? 17.944 0.223 -0.360 1.00 94.62 97 THR A CA 1
ATOM 767 C C . THR A 1 97 ? 17.210 -1.068 -0.731 1.00 94.62 97 THR A C 1
ATOM 769 O O . THR A 1 97 ? 17.685 -2.163 -0.425 1.00 94.62 97 THR A O 1
ATOM 772 N N . ALA A 1 98 ? 16.087 -0.977 -1.449 1.00 93.00 98 ALA A N 1
ATOM 773 C CA . ALA A 1 98 ? 15.340 -2.154 -1.891 1.00 93.00 98 ALA A CA 1
ATOM 774 C C . ALA A 1 98 ? 16.177 -3.073 -2.802 1.00 93.00 98 ALA A C 1
ATOM 776 O O . ALA A 1 98 ? 16.126 -4.300 -2.673 1.00 93.00 98 ALA A O 1
ATOM 777 N N . ARG A 1 99 ? 16.987 -2.500 -3.700 1.00 92.19 99 ARG A N 1
ATOM 778 C CA . ARG A 1 99 ? 17.874 -3.267 -4.588 1.00 92.19 99 ARG A CA 1
ATOM 779 C C . ARG A 1 99 ? 18.993 -3.963 -3.824 1.00 92.19 99 ARG A C 1
ATOM 781 O O . ARG A 1 99 ? 19.285 -5.124 -4.118 1.00 92.19 99 ARG A O 1
ATOM 788 N N . ASP A 1 100 ? 19.597 -3.287 -2.856 1.00 92.00 100 ASP A N 1
ATOM 789 C CA . ASP A 1 100 ? 20.665 -3.870 -2.042 1.00 92.00 100 ASP A CA 1
ATOM 790 C C . ASP A 1 100 ? 20.132 -5.028 -1.186 1.00 92.00 100 ASP A C 1
ATOM 792 O O . ASP A 1 100 ? 20.718 -6.115 -1.170 1.00 92.00 100 ASP A O 1
ATOM 796 N N . ASN A 1 101 ? 18.937 -4.870 -0.612 1.00 91.31 101 ASN A N 1
ATOM 797 C CA . ASN A 1 101 ? 18.239 -5.937 0.109 1.00 91.31 101 ASN A CA 1
ATOM 798 C C . ASN A 1 101 ? 17.910 -7.138 -0.794 1.00 91.31 101 ASN A C 1
ATOM 800 O O . ASN A 1 101 ? 18.111 -8.297 -0.407 1.00 91.31 101 ASN A O 1
ATOM 804 N N . ALA A 1 102 ? 17.438 -6.889 -2.019 1.00 88.56 102 ALA A N 1
ATOM 805 C CA . ALA A 1 102 ? 17.144 -7.946 -2.984 1.00 88.56 102 ALA A CA 1
ATOM 806 C C . ALA A 1 102 ? 18.410 -8.728 -3.383 1.00 88.56 102 ALA A C 1
ATOM 808 O O . ALA A 1 102 ? 18.383 -9.960 -3.462 1.00 88.56 102 ALA A O 1
ATOM 809 N N . ARG A 1 103 ? 19.542 -8.034 -3.569 1.00 86.94 103 ARG A N 1
ATOM 810 C CA . ARG A 1 103 ? 20.852 -8.651 -3.845 1.00 86.94 103 ARG A CA 1
ATOM 811 C C . ARG A 1 103 ? 21.332 -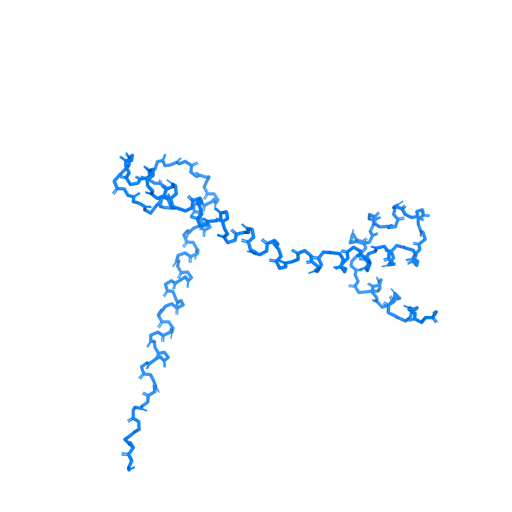9.515 -2.679 1.00 86.94 103 ARG A C 1
ATOM 813 O O . ARG A 1 103 ? 21.736 -10.658 -2.904 1.00 86.94 103 ARG A O 1
ATOM 820 N N . GLY A 1 104 ? 21.229 -9.018 -1.445 1.00 83.00 104 GLY A N 1
ATOM 821 C CA . GLY A 1 104 ? 21.583 -9.777 -0.239 1.00 83.00 104 GLY A CA 1
ATOM 822 C C . GLY A 1 104 ? 20.727 -11.036 -0.062 1.00 83.00 104 GLY A C 1
ATOM 823 O O . GLY A 1 104 ? 21.239 -12.123 0.218 1.00 83.00 104 GLY A O 1
ATOM 824 N N . THR A 1 105 ? 19.425 -10.925 -0.330 1.00 75.25 105 THR A N 1
ATOM 825 C CA . THR A 1 105 ? 18.484 -12.055 -0.277 1.00 75.25 105 THR A CA 1
ATOM 826 C C . THR A 1 105 ? 18.816 -13.116 -1.330 1.00 75.25 105 THR A C 1
ATOM 828 O O . THR A 1 105 ? 18.858 -14.313 -1.026 1.00 75.25 105 THR A O 1
ATOM 831 N N . ALA A 1 106 ? 19.124 -12.697 -2.561 1.00 73.88 106 ALA A N 1
ATOM 832 C CA . ALA A 1 106 ? 19.537 -13.601 -3.631 1.00 73.88 106 ALA A CA 1
ATOM 833 C C . ALA A 1 106 ? 20.852 -14.333 -3.301 1.00 73.88 106 ALA A C 1
ATOM 835 O O . ALA A 1 106 ? 20.959 -15.540 -3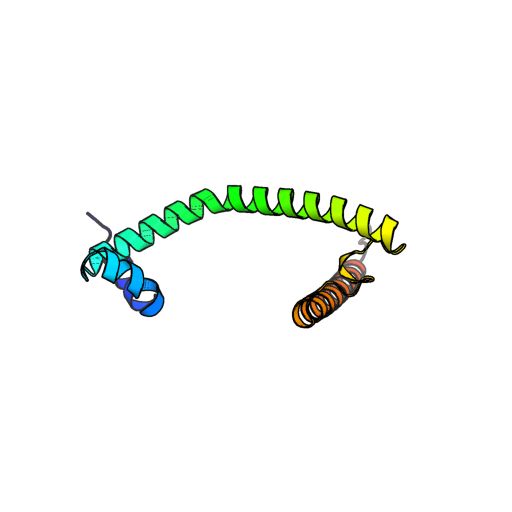.536 1.00 73.88 106 ALA A O 1
ATOM 836 N N . ALA A 1 107 ? 21.828 -13.639 -2.706 1.00 73.50 107 ALA A N 1
ATOM 837 C CA . ALA A 1 107 ? 23.092 -14.234 -2.269 1.00 73.50 107 ALA A CA 1
ATOM 838 C C . ALA A 1 107 ? 22.884 -15.292 -1.169 1.00 73.50 107 ALA A C 1
ATOM 840 O O . ALA A 1 107 ? 23.414 -16.404 -1.260 1.00 73.50 107 ALA A O 1
ATOM 841 N N . ARG A 1 108 ? 22.039 -14.999 -0.171 1.00 72.25 108 ARG A N 1
ATOM 842 C CA . ARG A 1 108 ? 21.677 -15.951 0.892 1.00 72.25 108 ARG A CA 1
ATOM 843 C C . ARG A 1 108 ? 20.985 -17.198 0.336 1.00 72.25 108 ARG A C 1
ATOM 845 O O . ARG A 1 108 ? 21.333 -18.310 0.732 1.00 72.25 108 ARG A O 1
ATOM 852 N N . ARG A 1 109 ? 20.053 -17.036 -0.613 1.00 69.31 109 ARG A N 1
ATOM 853 C CA . ARG A 1 109 ? 19.362 -18.165 -1.264 1.00 69.31 109 ARG A CA 1
ATOM 854 C C . ARG A 1 109 ? 20.332 -19.060 -2.040 1.00 69.31 109 ARG A C 1
ATOM 856 O O . ARG A 1 109 ? 20.239 -20.280 -1.938 1.00 69.31 109 ARG A O 1
ATOM 863 N N . ARG A 1 110 ? 21.298 -18.474 -2.761 1.00 70.31 110 ARG A N 1
ATOM 864 C CA . ARG A 1 110 ? 22.352 -19.223 -3.473 1.00 70.31 110 ARG A CA 1
ATOM 865 C C . ARG A 1 110 ? 23.227 -20.039 -2.519 1.00 70.31 110 ARG A C 1
ATOM 867 O O . ARG A 1 110 ? 23.512 -21.198 -2.806 1.00 70.31 110 ARG A O 1
ATOM 874 N N . ARG A 1 111 ? 23.611 -19.471 -1.370 1.00 65.81 111 ARG A N 1
ATOM 875 C CA . ARG A 1 111 ? 24.399 -20.180 -0.348 1.00 65.81 111 ARG A CA 1
ATOM 876 C C . ARG A 1 111 ? 23.620 -21.348 0.265 1.00 65.81 111 ARG A C 1
ATOM 878 O O . ARG A 1 111 ? 24.156 -22.446 0.336 1.00 65.81 111 ARG A O 1
ATOM 885 N N . ALA A 1 112 ? 22.352 -21.140 0.621 1.00 71.94 112 ALA A N 1
ATOM 886 C CA . ALA A 1 112 ? 21.493 -22.189 1.176 1.00 71.94 112 ALA A CA 1
ATOM 887 C C . ALA A 1 112 ? 21.216 -23.337 0.183 1.00 71.94 112 ALA A C 1
ATOM 889 O O . ALA A 1 112 ? 21.148 -24.495 0.587 1.00 71.94 112 ALA A O 1
ATOM 890 N N . GLY A 1 113 ? 21.103 -23.038 -1.117 1.00 62.94 113 GLY A N 1
ATOM 891 C CA . GLY A 1 113 ? 20.947 -24.052 -2.166 1.00 62.94 113 GLY A CA 1
ATOM 892 C C . GLY A 1 113 ? 22.199 -24.906 -2.407 1.00 62.94 113 GLY A C 1
ATOM 893 O O . GLY A 1 113 ? 22.072 -26.055 -2.811 1.00 62.94 113 GLY A O 1
ATOM 894 N N . ARG A 1 114 ? 23.399 -24.380 -2.118 1.00 59.59 114 ARG A N 1
ATOM 895 C CA . ARG A 1 114 ? 24.680 -25.096 -2.278 1.00 59.59 114 ARG A CA 1
ATOM 896 C C . ARG A 1 114 ? 24.999 -26.040 -1.108 1.00 59.59 114 ARG A C 1
ATOM 898 O O . ARG A 1 114 ? 25.823 -26.930 -1.261 1.00 59.59 114 ARG A O 1
ATOM 905 N N . SER A 1 115 ? 24.351 -25.855 0.044 1.00 58.19 115 SER A N 1
ATOM 906 C CA . SER A 1 115 ? 24.577 -26.635 1.272 1.00 58.19 115 SER A CA 1
ATOM 907 C C . SER A 1 115 ? 23.725 -27.904 1.398 1.00 58.19 115 SER A C 1
ATOM 909 O O . SER A 1 115 ? 23.793 -28.555 2.435 1.00 58.19 115 SER A O 1
ATOM 911 N N . ARG A 1 116 ? 22.917 -28.270 0.394 1.00 57.84 116 ARG A N 1
ATOM 912 C CA . ARG A 1 116 ? 22.224 -29.568 0.371 1.00 57.84 116 ARG A CA 1
ATOM 913 C C . ARG A 1 116 ? 23.126 -30.592 -0.329 1.00 57.84 116 ARG A C 1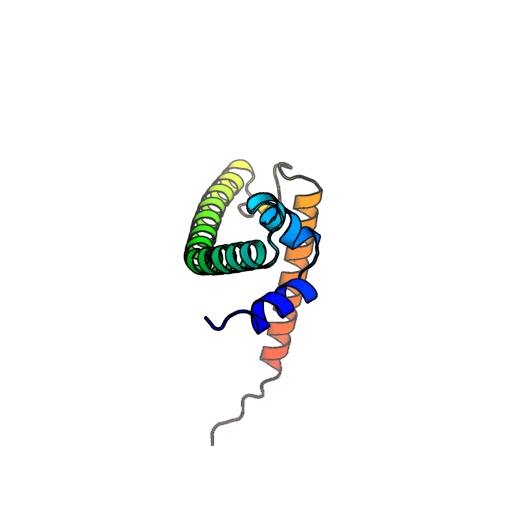
ATOM 915 O O . ARG A 1 116 ? 23.253 -30.500 -1.550 1.00 57.84 116 ARG A O 1
ATOM 922 N N . PRO A 1 117 ? 23.766 -31.537 0.386 1.00 57.41 117 PRO A N 1
ATOM 923 C CA . PRO A 1 117 ? 24.478 -32.610 -0.283 1.00 57.41 117 PRO A CA 1
ATOM 924 C C . PRO A 1 117 ? 23.452 -33.455 -1.038 1.00 57.41 117 PRO A C 1
ATOM 926 O O . PRO A 1 117 ? 22.431 -33.856 -0.479 1.00 57.41 117 PRO A O 1
ATOM 929 N N . CYS A 1 118 ? 23.712 -33.682 -2.324 1.00 54.19 118 CYS A N 1
ATOM 930 C CA . CYS A 1 118 ? 22.982 -34.656 -3.119 1.00 54.19 118 CYS A CA 1
ATOM 931 C C . CYS A 1 118 ? 23.292 -36.032 -2.515 1.00 54.19 118 CYS A C 1
ATOM 933 O O . CYS A 1 118 ? 24.395 -36.549 -2.682 1.00 54.19 118 CYS A O 1
ATOM 935 N N . MET A 1 119 ? 22.374 -36.566 -1.711 1.00 54.12 119 MET A N 1
ATOM 936 C CA . MET A 1 119 ? 22.509 -37.903 -1.147 1.00 54.12 119 MET A CA 1
ATOM 937 C C . MET A 1 119 ? 22.190 -38.897 -2.273 1.00 54.12 119 MET A C 1
ATOM 939 O O . MET A 1 119 ? 21.108 -38.788 -2.856 1.00 54.12 119 MET A O 1
ATOM 943 N N . PRO A 1 120 ? 23.097 -39.819 -2.639 1.00 56.22 120 PRO A N 1
ATOM 944 C CA . PRO A 1 120 ? 22.789 -40.801 -3.667 1.00 56.22 120 PRO A CA 1
ATOM 945 C C . PRO A 1 120 ? 21.673 -41.715 -3.151 1.00 56.22 120 PRO A C 1
ATOM 947 O O . PRO A 1 120 ? 21.790 -42.288 -2.065 1.00 56.22 120 PRO A O 1
ATOM 950 N N . MET A 1 121 ? 20.582 -41.816 -3.914 1.00 52.53 121 MET A N 1
ATOM 951 C CA . MET A 1 121 ? 19.565 -42.841 -3.691 1.00 52.53 121 MET A CA 1
ATOM 952 C C . MET A 1 121 ? 20.218 -44.201 -3.943 1.00 52.53 121 MET A C 1
ATOM 954 O O . MET A 1 121 ? 20.784 -44.426 -5.013 1.00 52.53 121 MET A O 1
ATOM 958 N N . ARG A 1 122 ? 20.207 -45.044 -2.910 1.00 59.47 122 ARG A N 1
ATOM 959 C CA . ARG A 1 122 ? 20.523 -46.469 -3.015 1.00 59.47 122 ARG A CA 1
ATOM 960 C C . ARG A 1 122 ? 19.380 -47.211 -3.687 1.00 59.47 122 ARG A C 1
ATOM 962 O O . ARG A 1 122 ? 18.225 -46.773 -3.488 1.00 59.47 122 ARG A O 1
#

Radius of gyration: 24.47 Å; Cα contacts (8 Å, |Δi|>4): 50; chains: 1; bounding box: 49×59×54 Å

Sequence (122 aa):
MSGLPTAVLLEERLSPERLSGYRAAVGGDRTAAIELYDWNARLSATFWSTLGHVEILVRNAMHQRLATWSGQTYGEPRWYLDPGNVLTPESRQTIRTARDNARGTAARRRRAGRSRPCMPMR

Solvent-accessible surface area (backbone atoms only — not comparable to full-atom values): 7124 Å² total; per-residue (Å²): 144,88,58,67,73,60,45,55,51,48,58,76,71,47,58,69,77,76,46,44,66,39,21,62,75,53,78,61,37,68,65,60,16,45,52,52,48,54,52,51,51,54,54,52,58,68,44,46,63,58,52,53,52,50,50,54,51,52,52,51,55,50,50,55,52,42,23,51,49,27,29,74,76,68,74,41,45,64,41,86,74,38,89,80,69,77,65,55,75,68,56,53,50,52,47,52,53,53,50,53,52,52,52,52,52,51,52,52,52,53,55,60,65,69,70,60,79,85,75,81,84,126

Nearest PDB structures (foldseek):
  7n61-assembly1_1E  TM=2.883E-01  e=9.156E+00  Chlamydomonas reinhardtii

pLDDT: mean 86.71, std 14.1, range [41.53, 98.5]

Secondary structure (DSSP, 8-state):
---HHHHHHHHHHS-HHHHHHHHHHTTT-HHHHHHHHHHHHHHHHHHHHHHHHHHHHHHHHHHHHHHHHHHHHHS-S-GGG-TT--S-HHHHHHHHHHHHHHHHHHHHHHHHHHTS--PPP-